Protein AF-A0A817RFY6-F1 (afdb_monomer_lite)

Sequence (147 aa):
MHTIFRVVEIKQTAKNSRLWDVQLTITGDNDPQLSALTNHIKEEVQGSTGWRRMGKLMLQVGHFDEAEELYNELLENASTDSDRAFIYYELGRVKWQQGQYEKEITFYEKSLKINEKILSTNDPILSAIYNNIALAYQNMGGYLKAL

pLDDT: mean 78.04, std 15.91, range [43.34, 97.62]

Secondary structure (DSSP, 8-state):
---EEEEEEEEESSTT-S-EEEEEEEE-TT-HHHHHHHHHHHHHT-SHHHHHHHHHHHHHHT-HHHHHHHHHHHHHT--SHHHHHHHHHHHHHHHHHTT-HHHHHHHHHHHHHHHHHHS-TT-HHHHHHHHHHHHHHHHHHHHHHH-

Organism: NCBI:txid392032

InterPro domains:
  IPR011990 Tetratricopeptide-like helical domain superfamily [G3DSA:1.25.40.10] (21-147)
  IPR011990 Tetratricopeptide-like helical domain superfamily [SSF48452] (49-147)
  IPR019734 Tetratricopeptide repeat [PS50005] (48-81)
  IPR019734 Tetratricopeptide repeat [PS50005] (85-118)
  IPR019734 Tetratricopeptide repeat [SM00028] (48-81)
  IPR019734 Tetratricopeptide repeat [SM00028] (85-118)

Radius of gyration: 21.5 Å; chains: 1; bounding box: 43×37×65 Å

Foldseek 3Di:
DDWDKDFDDWADPDDPDPDIDTDIDTDDPPDPVVVVVVVVLVVVLPDLNSLVVVLVVCVVVVVLVVSLVSLVVQCVVPPDLLSVLVSLQSNLVSCVSVVNLVSSLVSLVSSLVSCPVVDDPPDVVNVVSVVSNVVSVVSVVVVVVVD

Structure (mmCIF, N/CA/C/O backbone):
data_AF-A0A817RFY6-F1
#
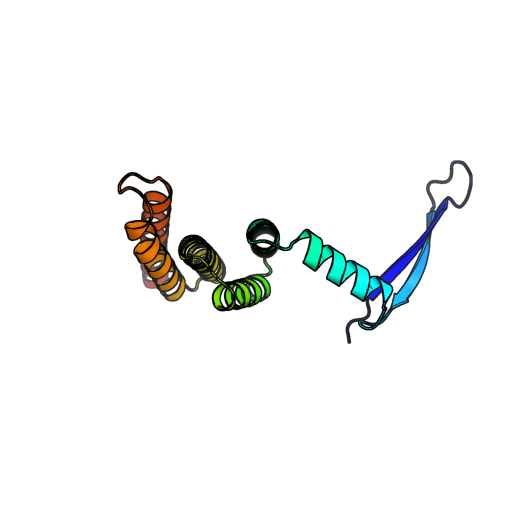_entry.id   AF-A0A817RFY6-F1
#
loop_
_atom_site.group_PDB
_atom_site.id
_atom_site.type_symbol
_atom_site.label_atom_id
_atom_site.label_alt_id
_atom_site.label_comp_id
_atom_site.label_asym_id
_atom_site.label_entity_id
_atom_site.label_seq_id
_atom_site.pdbx_PDB_ins_code
_atom_site.Cartn_x
_atom_site.Cartn_y
_atom_site.Cartn_z
_atom_site.occupancy
_atom_site.B_iso_or_equiv
_atom_site.auth_seq_id
_atom_site.auth_comp_id
_atom_site.auth_asym_id
_atom_site.auth_atom_id
_atom_site.pdbx_PDB_model_num
ATOM 1 N N . MET A 1 1 ? 3.637 -20.439 -19.796 1.00 45.38 1 MET A N 1
ATOM 2 C CA . MET A 1 1 ? 3.931 -20.242 -21.227 1.00 45.38 1 MET A CA 1
ATOM 3 C C . MET A 1 1 ? 2.752 -19.492 -21.804 1.00 45.38 1 MET A C 1
ATOM 5 O O . MET A 1 1 ? 1.728 -20.096 -22.112 1.00 45.38 1 MET A O 1
ATOM 9 N N . HIS A 1 2 ? 2.818 -18.168 -21.771 1.00 49.09 2 HIS A N 1
ATOM 10 C CA . HIS A 1 2 ? 1.763 -17.327 -22.324 1.00 49.09 2 HIS A CA 1
ATOM 11 C C . HIS A 1 2 ? 2.269 -16.801 -23.664 1.00 49.09 2 HIS A C 1
ATOM 13 O O . HIS A 1 2 ? 3.411 -16.375 -23.793 1.00 49.09 2 HIS A O 1
ATOM 19 N N . THR A 1 3 ? 1.470 -16.967 -24.714 1.00 43.34 3 THR A N 1
ATOM 20 C CA . THR A 1 3 ? 1.851 -16.533 -26.057 1.00 43.34 3 THR A CA 1
ATOM 21 C C . THR A 1 3 ? 1.672 -15.026 -26.135 1.00 43.34 3 THR A C 1
ATOM 23 O O . THR A 1 3 ? 0.547 -14.541 -26.024 1.00 43.34 3 THR A O 1
ATOM 26 N N . ILE A 1 4 ? 2.767 -14.290 -26.322 1.00 61.03 4 ILE A N 1
ATOM 27 C CA . ILE A 1 4 ? 2.736 -12.835 -26.469 1.00 61.03 4 ILE A CA 1
ATOM 28 C C . ILE A 1 4 ? 3.022 -12.501 -27.936 1.00 61.03 4 ILE A C 1
ATOM 30 O O . ILE A 1 4 ? 3.899 -13.082 -28.577 1.00 61.03 4 ILE A 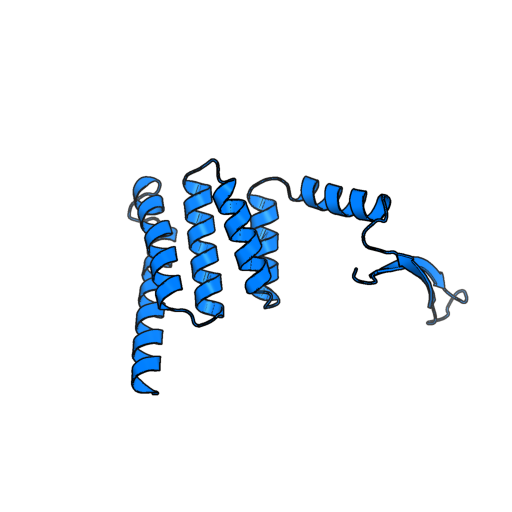O 1
ATOM 34 N N . PHE A 1 5 ? 2.243 -11.574 -28.490 1.00 57.44 5 PHE A N 1
ATOM 35 C CA . PHE A 1 5 ? 2.441 -11.074 -29.847 1.00 57.44 5 PHE A CA 1
ATOM 36 C C . PHE A 1 5 ? 3.262 -9.790 -29.796 1.00 57.44 5 PHE A C 1
ATOM 38 O O . PHE A 1 5 ? 2.873 -8.823 -29.142 1.00 57.44 5 PHE A O 1
ATOM 45 N N . ARG A 1 6 ? 4.382 -9.761 -30.520 1.00 66.75 6 ARG A N 1
ATOM 46 C CA . ARG A 1 6 ? 5.181 -8.548 -30.713 1.00 66.75 6 ARG A CA 1
ATOM 47 C C . ARG A 1 6 ? 4.887 -7.944 -32.080 1.00 66.75 6 ARG A C 1
ATOM 49 O O . ARG A 1 6 ? 4.959 -8.643 -33.088 1.00 66.75 6 ARG A O 1
ATOM 56 N N . VAL A 1 7 ? 4.640 -6.634 -32.118 1.00 68.88 7 VAL A N 1
ATOM 57 C CA . VAL A 1 7 ? 4.591 -5.862 -33.367 1.00 68.88 7 VAL A CA 1
ATOM 58 C C . VAL A 1 7 ? 6.017 -5.608 -33.852 1.00 68.88 7 VAL A C 1
ATOM 60 O O . VAL A 1 7 ? 6.813 -4.980 -33.157 1.00 68.88 7 VAL A O 1
ATOM 63 N N . VAL A 1 8 ? 6.347 -6.134 -35.028 1.00 72.56 8 VAL A N 1
ATOM 64 C CA . VAL A 1 8 ? 7.677 -6.038 -35.647 1.00 72.56 8 VAL A CA 1
ATOM 65 C C . VAL A 1 8 ? 7.759 -4.829 -36.561 1.00 72.56 8 VAL A C 1
ATOM 67 O O . VAL A 1 8 ? 8.735 -4.086 -36.535 1.00 72.56 8 VAL A O 1
ATOM 70 N N . GLU A 1 9 ? 6.726 -4.623 -37.370 1.00 68.00 9 GLU A N 1
ATOM 71 C CA . GLU A 1 9 ? 6.724 -3.581 -38.381 1.00 68.00 9 GLU A CA 1
ATOM 72 C C . GLU A 1 9 ? 5.300 -3.099 -38.635 1.00 68.00 9 GLU A C 1
ATOM 74 O O . GLU A 1 9 ? 4.364 -3.898 -38.686 1.00 68.00 9 GLU A O 1
ATOM 79 N N . ILE A 1 10 ? 5.152 -1.785 -38.796 1.00 78.50 10 ILE A N 1
ATOM 80 C CA . ILE A 1 10 ? 3.899 -1.146 -39.184 1.00 78.50 10 ILE A CA 1
ATOM 81 C C . ILE A 1 10 ? 4.168 -0.353 -40.458 1.00 78.50 10 ILE A C 1
ATOM 83 O O . ILE A 1 10 ? 4.955 0.595 -40.454 1.00 78.50 10 ILE A O 1
ATOM 87 N N . LYS A 1 11 ? 3.514 -0.732 -41.554 1.00 84.00 11 LYS A N 1
ATOM 88 C CA . LYS A 1 11 ? 3.634 -0.067 -42.855 1.00 84.00 11 LYS A CA 1
ATOM 89 C C . LYS A 1 11 ? 2.270 0.377 -43.346 1.00 84.00 11 LYS A C 1
ATOM 91 O O . LYS A 1 11 ? 1.295 -0.359 -43.280 1.00 84.00 11 LYS A O 1
ATOM 96 N N . GLN A 1 12 ? 2.194 1.592 -43.873 1.00 76.44 12 GLN A N 1
ATOM 97 C CA . GLN A 1 12 ? 0.988 2.049 -44.550 1.00 76.44 12 GLN A CA 1
ATOM 98 C C . GLN A 1 12 ? 0.942 1.408 -45.943 1.00 76.44 12 GLN A C 1
ATOM 100 O O . GLN A 1 12 ? 1.883 1.558 -46.721 1.00 76.44 12 GLN A O 1
ATOM 105 N N . THR A 1 13 ? -0.150 0.710 -46.258 1.00 72.25 13 THR A N 1
ATOM 106 C CA . THR A 1 13 ? -0.313 -0.064 -47.512 1.00 72.25 13 THR A CA 1
ATOM 107 C C . THR A 1 13 ? -0.134 0.775 -48.784 1.00 72.25 13 THR A C 1
ATOM 109 O O . THR A 1 13 ? 0.333 0.276 -49.804 1.00 72.25 13 THR A O 1
ATOM 112 N N . ALA A 1 14 ? -0.476 2.065 -48.732 1.00 74.69 14 ALA A N 1
ATOM 113 C CA . ALA A 1 14 ? -0.197 3.042 -49.780 1.00 74.69 14 ALA A CA 1
ATOM 114 C C . ALA A 1 14 ? -0.154 4.460 -49.194 1.00 74.69 14 ALA A C 1
ATOM 116 O O . ALA A 1 14 ? -0.806 4.743 -48.184 1.00 74.69 14 ALA A O 1
ATOM 117 N N . LYS A 1 15 ? 0.562 5.376 -49.859 1.00 58.62 15 LYS A N 1
ATOM 118 C CA . LYS A 1 15 ? 0.584 6.807 -49.513 1.00 58.62 15 LYS A CA 1
ATOM 119 C C . LYS A 1 15 ? -0.856 7.345 -49.624 1.00 58.62 15 LYS A C 1
ATOM 121 O O . LYS A 1 15 ? -1.358 7.477 -50.735 1.00 58.62 15 LYS A O 1
ATOM 126 N N . ASN A 1 16 ? -1.505 7.605 -48.481 1.00 61.91 16 ASN A N 1
ATOM 127 C CA . ASN A 1 16 ? -2.911 8.037 -48.284 1.00 61.91 16 ASN A CA 1
ATOM 128 C C . ASN A 1 16 ? -3.962 6.940 -48.004 1.00 61.91 16 ASN A C 1
ATOM 130 O O . ASN A 1 16 ? -5.155 7.239 -47.953 1.00 61.91 16 ASN A O 1
ATOM 134 N N . SER A 1 17 ? -3.561 5.691 -47.763 1.00 66.94 17 SER A N 1
ATOM 135 C CA . SER A 1 17 ? -4.486 4.633 -47.326 1.00 66.94 17 SER A CA 1
ATOM 136 C C . SER A 1 17 ? -4.777 4.717 -45.822 1.00 66.94 17 SER A C 1
ATOM 138 O O . SER A 1 17 ? -3.880 4.985 -45.027 1.00 66.94 17 SER A O 1
ATOM 140 N N . ARG A 1 18 ? -6.015 4.439 -45.392 1.00 73.56 18 ARG A N 1
ATOM 141 C CA . ARG A 1 18 ? -6.330 4.234 -43.959 1.00 73.56 18 ARG A CA 1
ATOM 142 C C . ARG A 1 18 ? -5.939 2.837 -43.459 1.00 73.56 18 ARG A C 1
ATOM 144 O O . ARG A 1 18 ? -6.093 2.561 -42.274 1.00 73.56 18 ARG A O 1
ATOM 151 N N . LEU A 1 19 ? -5.473 1.965 -44.352 1.00 56.72 19 LEU A N 1
ATOM 152 C CA . LEU A 1 19 ? -5.112 0.585 -44.046 1.00 56.72 19 LEU A CA 1
ATOM 153 C C . LEU A 1 19 ? -3.613 0.468 -43.761 1.00 56.72 19 LEU A C 1
ATOM 155 O O . LEU A 1 19 ? -2.773 0.959 -44.524 1.00 56.72 19 LEU A O 1
ATOM 159 N N . TRP A 1 20 ? -3.303 -0.219 -42.669 1.00 77.75 20 TRP A N 1
ATOM 160 C CA . TRP A 1 20 ? -1.953 -0.438 -42.173 1.00 77.75 20 TRP A CA 1
ATOM 161 C C . TRP A 1 20 ? -1.673 -1.934 -42.114 1.00 77.75 20 TRP A C 1
ATOM 163 O O . TRP A 1 20 ? -2.460 -2.686 -41.543 1.00 77.75 20 TRP A O 1
ATOM 173 N N . ASP A 1 21 ? -0.543 -2.339 -42.681 1.00 77.50 21 ASP A N 1
ATOM 174 C CA . ASP A 1 21 ? 0.004 -3.677 -42.530 1.00 77.50 21 ASP A CA 1
ATOM 175 C C . ASP A 1 21 ? 0.812 -3.723 -41.236 1.00 77.50 21 ASP A C 1
ATOM 177 O O . ASP A 1 21 ? 1.773 -2.969 -41.062 1.00 77.50 21 ASP A O 1
ATOM 181 N N . VAL A 1 22 ? 0.405 -4.605 -40.324 1.00 71.94 22 VAL A N 1
ATOM 182 C CA . VAL A 1 22 ? 1.062 -4.821 -39.033 1.00 71.94 22 VAL A CA 1
ATOM 183 C C . VAL A 1 22 ? 1.624 -6.235 -39.020 1.00 71.94 22 VAL A C 1
ATOM 185 O O . VAL A 1 22 ? 0.874 -7.209 -38.971 1.00 71.94 22 VAL A O 1
ATOM 188 N N . GLN A 1 23 ? 2.948 -6.359 -39.073 1.00 67.94 23 GLN A N 1
ATOM 189 C CA . GLN A 1 23 ? 3.615 -7.651 -38.948 1.00 67.94 23 GLN A CA 1
ATOM 190 C C . GLN A 1 23 ? 3.759 -8.017 -37.474 1.00 67.94 23 GLN A C 1
ATOM 192 O O . GLN A 1 23 ? 4.392 -7.293 -36.702 1.00 67.94 23 GLN A O 1
ATOM 197 N N . LEU A 1 24 ? 3.180 -9.156 -37.097 1.00 58.59 24 LEU A N 1
ATOM 198 C CA . LEU A 1 24 ? 3.292 -9.728 -35.761 1.00 58.59 24 LEU A CA 1
ATOM 199 C C . LEU A 1 24 ? 4.230 -10.931 -35.791 1.00 58.59 24 LEU A C 1
ATOM 201 O O . LEU A 1 24 ? 4.165 -11.745 -36.711 1.00 58.59 24 LEU A O 1
ATOM 205 N N . THR A 1 25 ? 5.058 -11.070 -34.761 1.00 65.00 25 THR A N 1
ATOM 206 C CA . THR A 1 25 ? 5.795 -12.309 -34.505 1.00 65.00 25 THR A CA 1
ATOM 207 C C . THR A 1 25 ? 5.353 -12.914 -33.179 1.00 65.00 25 THR A C 1
ATOM 209 O O . THR A 1 25 ? 5.062 -12.195 -32.217 1.00 65.00 25 THR A O 1
ATOM 212 N N . ILE A 1 26 ? 5.259 -14.243 -33.157 1.00 53.53 26 ILE A N 1
ATOM 213 C CA . ILE A 1 26 ? 4.920 -15.012 -31.963 1.00 53.53 26 ILE A CA 1
ATOM 214 C C . ILE A 1 26 ? 6.202 -15.157 -31.155 1.00 53.53 26 ILE A C 1
ATOM 216 O O . ILE A 1 26 ? 7.137 -15.823 -31.602 1.00 53.53 26 ILE A O 1
ATOM 220 N N . THR A 1 27 ? 6.248 -14.555 -29.971 1.00 57.16 27 THR A N 1
ATOM 221 C CA . THR A 1 27 ? 7.348 -14.774 -29.034 1.00 57.16 27 THR A CA 1
ATOM 222 C C . THR A 1 27 ? 6.839 -15.515 -27.807 1.00 57.16 27 THR A C 1
ATOM 224 O O . THR A 1 27 ? 5.708 -15.340 -27.350 1.00 57.16 27 THR A O 1
ATOM 227 N N . GLY A 1 28 ? 7.671 -16.425 -27.306 1.00 58.56 28 GLY A N 1
ATOM 228 C CA . GLY A 1 28 ? 7.497 -16.975 -25.969 1.00 58.56 28 GLY A CA 1
ATOM 229 C C . GLY A 1 28 ? 8.175 -16.077 -24.937 1.00 58.56 28 GLY A C 1
ATOM 230 O O . GLY A 1 28 ? 9.018 -15.251 -25.288 1.00 58.56 28 GLY A O 1
ATOM 231 N N . ASP A 1 29 ? 7.875 -16.324 -23.664 1.00 52.81 29 ASP A N 1
ATOM 232 C CA . ASP A 1 29 ? 8.428 -15.634 -22.485 1.00 52.81 29 ASP A CA 1
ATOM 233 C C . ASP A 1 29 ? 9.985 -15.610 -22.408 1.00 52.81 29 ASP A C 1
ATOM 235 O O . ASP A 1 29 ? 10.551 -14.915 -21.570 1.00 52.81 29 ASP A O 1
ATOM 239 N N . ASN A 1 30 ? 10.695 -16.326 -23.297 1.00 54.06 30 ASN A N 1
ATOM 240 C CA . ASN A 1 30 ? 12.161 -16.447 -23.358 1.00 54.06 30 ASN A CA 1
ATOM 241 C C . ASN A 1 30 ? 12.849 -15.540 -24.410 1.00 54.06 30 ASN A C 1
ATOM 243 O O . ASN A 1 30 ? 14.013 -15.773 -24.739 1.00 54.06 30 ASN A O 1
ATOM 247 N N . ASP A 1 31 ? 12.166 -14.545 -24.987 1.00 63.34 31 ASP A N 1
ATOM 248 C CA . ASP A 1 31 ? 12.799 -13.597 -25.924 1.00 63.34 31 ASP A CA 1
ATOM 249 C C . ASP A 1 31 ? 13.844 -12.720 -25.187 1.00 63.34 31 ASP A C 1
ATOM 251 O O . ASP A 1 31 ? 13.473 -11.992 -24.263 1.00 63.34 31 ASP A O 1
ATOM 255 N N . PRO A 1 32 ? 15.137 -12.728 -25.581 1.00 62.97 32 PRO A N 1
ATOM 256 C CA . PRO A 1 32 ? 16.181 -11.930 -24.934 1.00 62.97 32 PRO A CA 1
ATOM 257 C C . PRO A 1 32 ? 15.948 -10.417 -25.000 1.00 62.97 32 PRO A C 1
ATOM 259 O O . PRO A 1 32 ? 16.360 -9.707 -24.090 1.00 62.97 32 PRO A O 1
ATOM 262 N N . GLN A 1 33 ? 15.295 -9.906 -26.049 1.00 53.00 33 GLN A N 1
ATOM 263 C CA . GLN A 1 33 ? 14.958 -8.485 -26.180 1.00 53.00 33 GLN A CA 1
ATOM 264 C C . GLN A 1 33 ? 13.748 -8.116 -25.330 1.00 53.00 33 GLN A C 1
ATOM 266 O O . GLN A 1 33 ? 13.729 -7.031 -24.759 1.00 53.00 33 GLN A O 1
ATOM 271 N N . LEU A 1 34 ? 12.757 -9.008 -25.221 1.00 56.66 34 LEU A N 1
ATOM 272 C CA . LEU A 1 34 ? 11.639 -8.812 -24.299 1.00 56.66 34 LEU A CA 1
ATOM 273 C C . LEU A 1 34 ? 12.123 -8.906 -22.855 1.00 56.66 34 LEU A C 1
ATOM 275 O O . LEU A 1 34 ? 11.786 -8.047 -22.062 1.00 56.66 34 LEU A O 1
ATOM 279 N N . SER A 1 35 ? 12.980 -9.875 -22.532 1.00 55.62 35 SER A N 1
ATOM 280 C CA . SER A 1 35 ? 13.635 -9.985 -21.229 1.00 55.62 35 SER A CA 1
ATOM 281 C C . SER A 1 35 ? 14.491 -8.755 -20.934 1.00 55.62 35 SER A C 1
ATOM 283 O O . SER A 1 35 ? 14.387 -8.202 -19.847 1.00 55.62 35 SER A O 1
ATOM 285 N N . ALA A 1 36 ? 15.262 -8.255 -21.905 1.00 53.72 36 ALA A N 1
ATOM 286 C CA . ALA A 1 36 ? 16.019 -7.016 -21.761 1.00 53.72 36 ALA A CA 1
ATOM 287 C C . ALA A 1 36 ? 15.108 -5.797 -21.578 1.00 53.72 36 ALA A C 1
ATOM 289 O O . ALA A 1 36 ? 15.405 -4.972 -20.731 1.00 53.72 36 ALA A O 1
ATOM 290 N N . LEU A 1 37 ? 13.989 -5.692 -22.301 1.00 50.38 37 LEU A N 1
ATOM 291 C CA . LEU A 1 37 ? 13.007 -4.619 -22.127 1.00 50.38 37 LEU A CA 1
ATOM 292 C C . LEU A 1 37 ? 12.285 -4.727 -20.781 1.00 50.38 37 LEU A C 1
ATOM 294 O O . LEU A 1 37 ? 12.105 -3.726 -20.109 1.00 50.38 37 LEU A O 1
ATOM 298 N N . THR A 1 38 ? 11.896 -5.927 -20.358 1.00 52.06 38 THR A N 1
ATOM 299 C CA . THR A 1 38 ? 11.301 -6.190 -19.046 1.00 52.06 38 THR A CA 1
ATOM 300 C C . THR A 1 38 ? 12.293 -5.870 -17.938 1.00 52.06 38 THR A C 1
ATOM 302 O O . THR A 1 38 ? 11.907 -5.252 -16.955 1.00 52.06 38 THR A O 1
ATOM 305 N N . ASN A 1 39 ? 13.566 -6.234 -18.091 1.00 52.72 39 ASN A N 1
ATOM 306 C CA . ASN A 1 39 ? 14.626 -5.877 -17.154 1.00 52.72 39 ASN A CA 1
ATOM 307 C C . ASN A 1 39 ? 14.897 -4.373 -17.178 1.00 52.72 39 ASN A C 1
ATOM 309 O O . ASN A 1 39 ? 15.039 -3.786 -16.120 1.00 52.72 39 ASN A O 1
ATOM 313 N N . HIS A 1 40 ? 14.860 -3.733 -18.345 1.00 49.84 40 HIS A N 1
ATOM 314 C CA . HIS A 1 40 ? 15.025 -2.291 -18.483 1.00 49.84 40 HIS A CA 1
ATOM 315 C C . HIS A 1 40 ? 13.855 -1.525 -17.866 1.00 49.84 40 HIS A C 1
ATOM 317 O O . HIS A 1 40 ? 14.079 -0.568 -17.147 1.00 49.84 40 HIS A O 1
ATOM 323 N N . ILE A 1 41 ? 12.613 -1.981 -18.047 1.00 54.00 41 ILE A N 1
ATOM 324 C CA . ILE A 1 41 ? 11.444 -1.444 -17.344 1.00 54.00 41 ILE A CA 1
ATOM 325 C C . ILE A 1 41 ? 11.606 -1.692 -15.843 1.00 54.00 41 ILE A C 1
ATOM 327 O O . ILE A 1 41 ? 11.407 -0.773 -15.067 1.00 54.00 41 ILE A O 1
ATOM 331 N N . LYS A 1 42 ? 12.025 -2.887 -15.406 1.00 54.16 42 LYS A N 1
ATOM 332 C CA . LYS A 1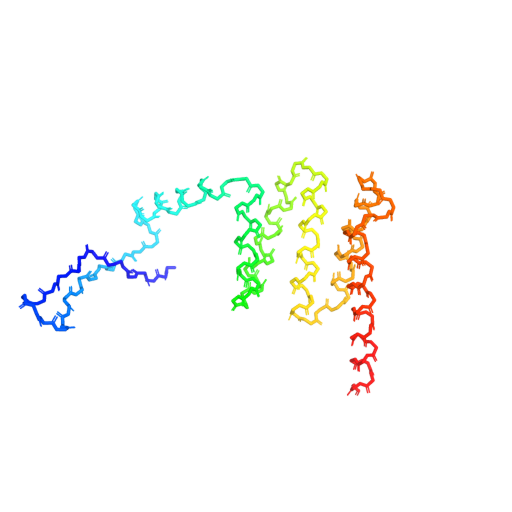 42 ? 12.312 -3.161 -13.986 1.00 54.16 42 LYS A CA 1
ATOM 333 C C . LYS A 1 42 ? 13.406 -2.243 -13.422 1.00 54.16 42 LYS A C 1
ATOM 335 O O . LYS A 1 42 ? 13.296 -1.841 -12.270 1.00 54.16 42 LYS A O 1
ATOM 340 N N . GLU A 1 43 ? 14.423 -1.904 -14.212 1.00 53.12 43 GLU A N 1
ATOM 341 C CA . GLU A 1 43 ? 15.524 -0.989 -13.882 1.00 53.12 43 GLU A CA 1
ATOM 342 C C . GLU A 1 43 ? 15.095 0.485 -13.895 1.00 53.12 43 GLU A C 1
ATOM 344 O O . GLU A 1 43 ? 15.414 1.213 -12.965 1.00 53.12 43 GLU A O 1
ATOM 349 N N . GLU A 1 44 ? 14.314 0.937 -14.876 1.00 50.62 44 GLU A N 1
ATOM 350 C CA . GLU A 1 44 ? 13.732 2.288 -14.906 1.00 50.62 44 GLU A CA 1
ATOM 351 C C . GLU A 1 44 ? 12.708 2.495 -13.782 1.00 50.62 44 GLU A C 1
ATOM 353 O O . GLU A 1 44 ? 12.521 3.601 -13.275 1.00 50.62 44 GLU A O 1
ATOM 358 N N . VAL A 1 45 ? 12.049 1.412 -13.373 1.00 53.94 45 VAL A N 1
ATOM 359 C CA . VAL A 1 45 ? 11.112 1.357 -12.250 1.00 53.94 45 VAL A CA 1
ATOM 360 C C . VAL A 1 45 ? 11.857 1.096 -10.924 1.00 53.94 45 VAL A C 1
ATOM 362 O O . VAL A 1 45 ? 11.219 1.120 -9.867 1.00 53.94 45 VAL A O 1
ATOM 365 N N . GLN A 1 46 ? 13.193 0.917 -10.922 1.00 48.88 46 GLN A N 1
ATOM 366 C CA . GLN A 1 46 ? 13.957 0.769 -9.678 1.00 48.88 46 GLN A CA 1
ATOM 367 C C . GLN A 1 46 ? 13.809 1.997 -8.779 1.00 48.88 46 GLN A C 1
ATOM 369 O O . GLN A 1 46 ? 13.802 3.153 -9.202 1.00 48.88 46 GLN A O 1
ATOM 374 N N . GLY A 1 47 ? 13.721 1.711 -7.483 1.00 57.09 47 GLY A N 1
ATOM 375 C CA . GLY A 1 47 ? 13.416 2.683 -6.447 1.00 57.09 47 GLY A CA 1
ATOM 376 C C . GLY A 1 47 ? 11.970 2.567 -5.984 1.00 57.09 47 GLY A C 1
ATOM 377 O O . GLY A 1 47 ? 11.085 2.092 -6.697 1.00 57.09 47 GLY A O 1
ATOM 378 N N . SER A 1 48 ? 11.718 3.011 -4.753 1.00 59.41 48 SER A N 1
ATOM 379 C CA . SER A 1 48 ? 10.382 2.940 -4.163 1.00 59.41 48 SER A CA 1
ATOM 380 C C . SER A 1 48 ? 9.348 3.627 -5.064 1.00 59.41 48 SER A C 1
ATOM 382 O O . SER A 1 48 ? 8.245 3.131 -5.236 1.00 59.41 48 SER A O 1
ATOM 384 N N . THR A 1 49 ? 9.705 4.705 -5.757 1.00 67.38 49 THR A N 1
ATOM 385 C CA . THR A 1 49 ? 8.788 5.481 -6.602 1.00 67.38 49 THR A CA 1
ATOM 386 C C . THR A 1 49 ? 8.204 4.723 -7.798 1.00 67.38 49 THR A C 1
ATOM 388 O O . THR A 1 49 ? 7.030 4.932 -8.111 1.00 67.38 49 THR A O 1
ATOM 391 N N . GLY A 1 50 ? 8.983 3.873 -8.475 1.00 72.12 50 GLY A N 1
ATOM 392 C CA . GLY A 1 50 ? 8.518 3.147 -9.658 1.00 72.12 50 GLY A CA 1
ATOM 393 C C . GLY A 1 50 ? 7.541 2.039 -9.279 1.00 72.12 50 GLY A C 1
ATOM 394 O O . GLY A 1 50 ? 6.398 2.017 -9.742 1.00 72.12 50 GLY A O 1
ATOM 395 N N . TRP A 1 51 ? 7.946 1.177 -8.353 1.00 70.44 51 TRP A N 1
ATOM 396 C CA . TRP A 1 51 ? 7.106 0.086 -7.865 1.00 70.44 51 TRP A CA 1
ATOM 397 C C . TRP A 1 51 ? 5.816 0.568 -7.192 1.00 70.44 51 TRP A C 1
ATOM 399 O O . TRP A 1 51 ? 4.747 -0.013 -7.388 1.00 70.44 51 TRP A O 1
ATOM 409 N N . ARG A 1 52 ? 5.870 1.709 -6.491 1.00 73.44 52 ARG A N 1
ATOM 410 C CA . ARG A 1 52 ? 4.677 2.377 -5.947 1.00 73.44 52 ARG A CA 1
ATOM 411 C C . ARG A 1 52 ? 3.676 2.780 -7.032 1.00 73.44 52 ARG A C 1
ATOM 413 O O . ARG A 1 52 ? 2.472 2.710 -6.794 1.00 73.44 52 ARG A O 1
ATOM 420 N N . ARG A 1 53 ? 4.148 3.224 -8.203 1.00 73.38 53 ARG A N 1
ATOM 421 C CA . ARG A 1 53 ? 3.278 3.564 -9.342 1.00 73.38 53 ARG A CA 1
ATOM 422 C C . ARG A 1 53 ? 2.676 2.313 -9.968 1.00 73.38 53 ARG A C 1
ATOM 424 O O . ARG A 1 53 ? 1.485 2.328 -10.259 1.00 73.38 53 ARG A O 1
ATOM 431 N N . MET A 1 54 ? 3.461 1.245 -10.107 1.00 74.00 54 MET A N 1
ATOM 432 C CA . MET A 1 54 ? 2.983 -0.029 -10.647 1.00 74.00 54 MET A CA 1
ATOM 433 C C . MET A 1 54 ? 1.861 -0.624 -9.791 1.00 74.00 54 MET A C 1
ATOM 435 O O . MET A 1 54 ? 0.776 -0.876 -10.306 1.00 74.00 54 MET A O 1
ATOM 439 N N . GLY A 1 55 ? 2.061 -0.741 -8.474 1.00 76.12 55 GLY A N 1
ATOM 440 C CA . GLY A 1 55 ? 1.019 -1.257 -7.578 1.00 76.12 55 GLY A CA 1
ATOM 441 C C . GLY A 1 55 ? -0.254 -0.399 -7.586 1.00 76.12 55 GLY A C 1
ATOM 442 O O . GLY A 1 55 ? -1.366 -0.924 -7.612 1.00 76.12 55 GLY A O 1
ATOM 443 N N . LYS A 1 56 ? -0.121 0.933 -7.682 1.00 72.88 56 LYS A N 1
ATOM 444 C CA . LYS A 1 56 ? -1.280 1.831 -7.831 1.00 72.88 56 LYS A CA 1
ATOM 445 C C . LYS A 1 56 ? -2.021 1.637 -9.153 1.00 72.88 56 LYS A C 1
ATOM 447 O O . LYS A 1 56 ? -3.247 1.708 -9.153 1.00 72.88 56 LYS A O 1
ATOM 452 N N . LEU A 1 57 ? -1.307 1.410 -10.255 1.00 71.06 57 LEU A N 1
ATOM 453 C CA . LEU A 1 57 ? -1.916 1.106 -11.551 1.00 71.06 57 LEU A CA 1
ATOM 454 C C . LEU A 1 57 ? -2.661 -0.230 -11.501 1.00 71.06 57 LEU A C 1
ATOM 456 O O . LEU A 1 57 ? -3.817 -0.283 -11.905 1.00 71.06 57 LEU A O 1
ATOM 460 N N . MET A 1 58 ? -2.053 -1.272 -10.930 1.00 74.19 58 MET A N 1
ATOM 461 C CA . MET A 1 58 ? -2.701 -2.577 -10.747 1.00 74.19 58 MET A CA 1
ATOM 462 C C . MET A 1 58 ? -4.002 -2.452 -9.940 1.00 74.19 58 MET A C 1
ATOM 464 O O . MET A 1 58 ? -5.039 -2.963 -10.360 1.00 74.19 58 MET A O 1
ATOM 468 N N . LEU A 1 59 ? -3.987 -1.668 -8.854 1.00 71.50 59 LEU A N 1
ATOM 469 C CA . LEU A 1 59 ? -5.189 -1.334 -8.083 1.00 71.50 59 LEU A CA 1
ATOM 470 C C . LEU A 1 59 ? -6.268 -0.623 -8.917 1.00 71.50 59 LEU A C 1
ATOM 472 O O . LEU A 1 59 ? -7.451 -0.887 -8.729 1.00 71.50 59 LEU A O 1
ATOM 476 N N . GLN A 1 60 ? -5.889 0.290 -9.816 1.00 72.38 60 GLN A N 1
ATOM 477 C CA . GLN A 1 60 ? -6.841 1.025 -10.661 1.00 72.38 60 GLN A CA 1
ATOM 478 C C . GLN A 1 60 ? -7.456 0.163 -11.766 1.00 72.38 60 GLN A C 1
ATOM 480 O O . GLN A 1 60 ? -8.610 0.378 -12.127 1.00 72.38 60 GLN A O 1
ATOM 485 N N . VAL A 1 61 ? -6.695 -0.791 -12.303 1.00 75.44 61 VAL A N 1
ATOM 486 C CA . VAL A 1 61 ? -7.160 -1.707 -13.357 1.00 75.44 61 VAL A CA 1
ATOM 487 C C . VAL A 1 61 ? -7.925 -2.903 -12.763 1.00 75.44 61 VAL A C 1
ATOM 489 O O . VAL A 1 61 ? -8.601 -3.621 -13.490 1.00 75.44 61 VAL A O 1
ATOM 492 N N . GLY A 1 62 ? -7.891 -3.088 -11.437 1.00 75.94 62 GLY A N 1
ATOM 493 C CA . GLY A 1 62 ? -8.624 -4.145 -10.729 1.00 75.94 62 GLY A CA 1
ATOM 494 C C . GLY A 1 62 ? -7.837 -5.446 -10.539 1.00 75.94 62 GLY A C 1
ATOM 495 O O . GLY A 1 62 ? -8.405 -6.455 -10.130 1.00 75.94 62 GLY A O 1
ATOM 496 N N . HIS A 1 63 ? -6.530 -5.431 -10.803 1.00 78.75 63 HIS A N 1
ATOM 497 C CA . HIS A 1 63 ? -5.628 -6.566 -10.601 1.00 78.75 63 HIS A 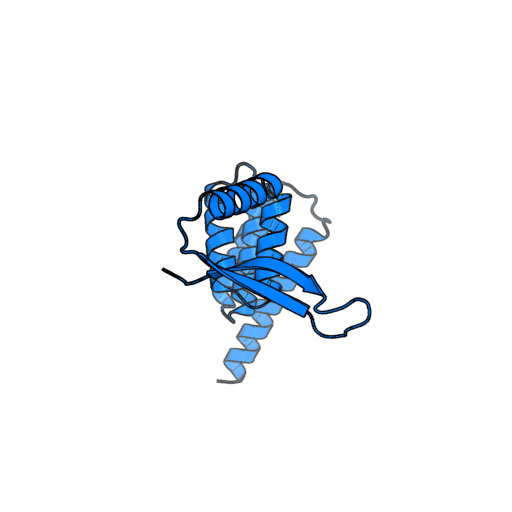CA 1
ATOM 498 C C . HIS A 1 63 ? -5.167 -6.613 -9.136 1.00 78.75 63 HIS A C 1
ATOM 500 O O . HIS A 1 63 ? -4.025 -6.291 -8.811 1.00 78.75 63 HIS A O 1
ATOM 506 N N . PHE A 1 64 ? -6.086 -6.941 -8.226 1.00 83.69 64 PHE A N 1
ATOM 507 C CA . PHE A 1 64 ? -5.838 -6.862 -6.781 1.00 83.69 64 PHE A CA 1
ATOM 508 C C . PHE A 1 64 ? -4.852 -7.917 -6.273 1.00 83.69 64 PHE A C 1
ATOM 510 O O . PHE A 1 64 ? -4.023 -7.601 -5.424 1.00 83.69 64 PHE A O 1
ATOM 517 N N . ASP A 1 65 ? -4.909 -9.133 -6.813 1.00 82.81 65 ASP A N 1
ATOM 518 C CA . ASP A 1 65 ? -4.039 -10.234 -6.384 1.00 82.81 65 ASP A CA 1
ATOM 519 C C . ASP A 1 65 ? -2.581 -9.977 -6.804 1.00 82.81 65 ASP A C 1
ATOM 521 O O . ASP A 1 65 ? -1.673 -10.061 -5.982 1.00 82.81 65 ASP A O 1
ATOM 525 N N . GLU A 1 66 ? -2.363 -9.524 -8.043 1.00 80.56 66 GLU A N 1
ATOM 526 C CA . GLU A 1 66 ? -1.036 -9.117 -8.532 1.00 80.56 66 GLU A CA 1
ATOM 527 C C . GLU A 1 66 ? -0.483 -7.909 -7.756 1.00 80.56 66 GLU A C 1
ATOM 529 O O . GLU A 1 66 ? 0.709 -7.852 -7.447 1.00 80.56 66 GLU A O 1
ATOM 534 N N . ALA A 1 67 ? -1.343 -6.946 -7.396 1.00 82.81 67 ALA A N 1
ATOM 535 C CA . ALA A 1 67 ? -0.942 -5.816 -6.560 1.00 82.81 67 ALA A CA 1
ATOM 536 C C . ALA A 1 67 ? -0.495 -6.275 -5.163 1.00 82.81 67 ALA A C 1
ATOM 538 O O . ALA A 1 67 ? 0.479 -5.751 -4.624 1.00 82.81 67 ALA A O 1
ATOM 539 N N . GLU A 1 68 ? -1.193 -7.245 -4.569 1.00 89.25 68 GLU A N 1
ATOM 540 C CA . GLU A 1 68 ? -0.833 -7.814 -3.272 1.00 89.25 68 GLU A CA 1
ATOM 541 C C . GLU A 1 68 ? 0.509 -8.546 -3.313 1.00 89.25 68 GLU A C 1
ATOM 543 O O . GLU A 1 68 ? 1.351 -8.306 -2.445 1.00 89.25 68 GLU A O 1
ATOM 548 N N . GLU A 1 69 ? 0.726 -9.408 -4.308 1.00 88.00 69 GLU A N 1
ATOM 549 C CA . GLU A 1 69 ? 2.001 -10.108 -4.502 1.00 88.00 69 GLU A CA 1
ATOM 550 C C . GLU A 1 69 ? 3.156 -9.112 -4.615 1.00 88.00 69 GLU A C 1
ATOM 552 O O . GLU A 1 69 ? 4.142 -9.214 -3.879 1.00 88.00 69 GLU A O 1
ATOM 557 N N . LEU A 1 70 ? 2.979 -8.079 -5.444 1.00 84.62 70 LEU A N 1
ATOM 558 C CA . LEU A 1 70 ? 3.965 -7.022 -5.607 1.00 84.62 70 LEU A CA 1
ATOM 559 C C . LEU A 1 70 ? 4.259 -6.300 -4.284 1.00 84.62 70 LEU A C 1
ATOM 561 O O . LEU A 1 70 ? 5.418 -6.100 -3.921 1.00 84.62 70 LEU A O 1
ATOM 565 N N . TYR A 1 71 ? 3.231 -5.882 -3.543 1.00 89.25 71 TYR A N 1
ATOM 566 C CA . TYR A 1 71 ? 3.446 -5.174 -2.282 1.00 89.25 71 TYR A CA 1
ATOM 567 C C . TYR A 1 71 ? 4.093 -6.059 -1.210 1.00 89.25 71 TYR A C 1
ATOM 569 O O . TYR A 1 71 ? 4.884 -5.546 -0.419 1.00 89.25 71 TYR A O 1
ATOM 577 N N . ASN A 1 72 ? 3.824 -7.366 -1.192 1.00 90.06 72 ASN A N 1
ATOM 578 C CA . ASN A 1 72 ? 4.509 -8.293 -0.290 1.00 90.06 72 ASN A CA 1
ATOM 579 C C . ASN A 1 72 ? 5.997 -8.443 -0.647 1.00 90.06 72 ASN A C 1
ATOM 581 O O . ASN A 1 72 ? 6.837 -8.345 0.246 1.00 90.06 72 ASN A O 1
ATOM 585 N N . GLU A 1 73 ? 6.344 -8.563 -1.932 1.00 87.25 73 GLU A N 1
ATOM 586 C CA . GLU A 1 73 ? 7.747 -8.586 -2.381 1.00 87.25 73 GLU A CA 1
ATOM 587 C C . GLU A 1 73 ? 8.486 -7.290 -1.997 1.00 87.25 73 GLU A C 1
ATOM 589 O O . GLU A 1 73 ? 9.622 -7.310 -1.509 1.00 87.25 73 GLU A O 1
ATOM 594 N N . LEU A 1 74 ? 7.830 -6.136 -2.155 1.00 86.19 74 LEU A N 1
ATOM 595 C CA . LEU A 1 74 ? 8.394 -4.852 -1.732 1.00 86.19 74 LEU A CA 1
ATOM 596 C C . LEU A 1 74 ? 8.570 -4.768 -0.217 1.00 86.19 74 LEU A C 1
ATOM 598 O O . LEU A 1 74 ? 9.507 -4.119 0.249 1.00 86.19 74 LEU A O 1
ATOM 602 N N . LEU A 1 75 ? 7.673 -5.387 0.555 1.00 89.25 75 LEU A N 1
ATOM 603 C CA . LEU A 1 75 ? 7.736 -5.382 2.013 1.00 89.25 75 LEU A CA 1
ATOM 604 C C . LEU A 1 75 ? 8.951 -6.162 2.523 1.00 89.25 75 LEU A C 1
ATOM 606 O O . LEU A 1 75 ? 9.616 -5.698 3.452 1.00 89.25 75 LEU A O 1
ATOM 610 N N . GLU A 1 76 ? 9.258 -7.304 1.906 1.00 87.19 76 GLU A N 1
ATOM 611 C CA . GLU A 1 76 ? 10.440 -8.117 2.223 1.00 87.19 76 GLU A CA 1
ATOM 612 C C . GLU A 1 76 ? 11.745 -7.362 1.940 1.00 87.19 76 GLU A C 1
ATOM 614 O O . GLU A 1 76 ? 12.691 -7.430 2.725 1.00 87.19 76 GLU A O 1
ATOM 619 N N . ASN A 1 77 ? 11.765 -6.570 0.866 1.00 83.12 77 ASN A N 1
ATOM 620 C CA . ASN A 1 77 ? 12.919 -5.768 0.454 1.00 83.12 77 ASN A CA 1
ATOM 621 C C . ASN A 1 77 ? 12.945 -4.348 1.058 1.00 83.12 77 ASN A C 1
ATOM 623 O O . ASN A 1 77 ? 13.826 -3.539 0.742 1.00 83.12 77 ASN A O 1
ATOM 627 N N . ALA A 1 78 ? 11.988 -4.005 1.926 1.00 84.38 78 ALA A N 1
ATOM 628 C CA . ALA A 1 78 ? 11.865 -2.657 2.463 1.00 84.38 78 ALA A CA 1
ATOM 629 C C . ALA A 1 78 ? 13.040 -2.316 3.395 1.00 84.38 78 ALA A C 1
ATOM 631 O O . ALA A 1 78 ? 13.203 -2.883 4.480 1.00 84.38 78 ALA A O 1
ATOM 632 N N . SER A 1 79 ? 13.840 -1.328 2.997 1.00 83.50 79 SER A N 1
ATOM 633 C CA . SER A 1 79 ? 15.010 -0.888 3.767 1.00 83.50 79 SER A CA 1
ATOM 634 C C . SER A 1 79 ? 14.674 0.177 4.813 1.00 83.50 79 SER A C 1
ATOM 636 O O . SER A 1 79 ? 15.373 0.290 5.818 1.00 83.50 79 SER A O 1
ATOM 638 N N . THR A 1 80 ? 13.594 0.942 4.614 1.00 88.75 80 THR A N 1
ATOM 639 C CA . THR A 1 80 ? 13.208 2.042 5.507 1.00 88.75 80 THR A CA 1
ATOM 640 C C . THR A 1 80 ? 11.847 1.814 6.156 1.00 88.75 80 THR A C 1
ATOM 642 O O . THR A 1 80 ? 10.959 1.164 5.600 1.00 88.75 80 THR A O 1
ATOM 645 N N . ASP A 1 81 ? 11.661 2.395 7.339 1.00 89.88 81 ASP A N 1
ATOM 646 C CA . ASP A 1 81 ? 10.372 2.364 8.032 1.00 89.88 81 ASP A CA 1
ATOM 647 C C . ASP A 1 81 ? 9.305 3.172 7.284 1.00 89.88 81 ASP A C 1
ATOM 649 O O . ASP A 1 81 ? 8.150 2.760 7.239 1.00 89.88 81 ASP A O 1
ATOM 653 N N . SER A 1 82 ? 9.692 4.256 6.604 1.00 88.75 82 SER A N 1
ATOM 654 C CA . SER A 1 82 ? 8.783 5.004 5.728 1.00 88.75 82 SER A CA 1
ATOM 655 C C . SER A 1 82 ? 8.273 4.146 4.562 1.00 88.75 82 SER A C 1
ATOM 657 O O . SER A 1 82 ? 7.079 4.170 4.262 1.00 88.75 82 SER A O 1
ATOM 659 N N . ASP A 1 83 ? 9.139 3.333 3.944 1.00 88.31 83 ASP A N 1
ATOM 660 C CA . ASP A 1 83 ? 8.726 2.395 2.895 1.00 88.31 83 ASP A CA 1
ATOM 661 C C . ASP A 1 83 ? 7.787 1.321 3.443 1.00 88.31 83 ASP A C 1
ATOM 663 O O . ASP A 1 83 ? 6.725 1.099 2.865 1.00 88.31 83 ASP A O 1
ATOM 667 N N . ARG A 1 84 ? 8.117 0.705 4.589 1.00 92.38 84 ARG A N 1
ATOM 668 C CA . ARG A 1 84 ? 7.228 -0.270 5.247 1.00 92.38 84 ARG A CA 1
ATOM 669 C C . ARG A 1 84 ? 5.860 0.330 5.558 1.00 92.38 84 ARG A C 1
ATOM 671 O O . ARG A 1 84 ? 4.842 -0.298 5.277 1.00 92.38 84 ARG A O 1
ATOM 678 N N . ALA A 1 85 ? 5.824 1.540 6.114 1.00 93.56 85 ALA A N 1
ATOM 679 C CA . ALA A 1 85 ? 4.583 2.232 6.449 1.00 93.56 85 ALA A CA 1
ATOM 680 C C . ALA A 1 85 ? 3.720 2.476 5.206 1.00 93.56 85 ALA A C 1
ATOM 682 O O . ALA A 1 85 ? 2.512 2.229 5.233 1.00 93.56 85 ALA A O 1
ATOM 683 N N . PHE A 1 86 ? 4.343 2.913 4.110 1.00 91.06 86 PHE A N 1
ATOM 684 C CA . PHE A 1 86 ? 3.671 3.090 2.829 1.00 91.06 86 PHE A CA 1
ATOM 685 C C . PHE A 1 86 ? 3.131 1.760 2.280 1.00 91.06 86 PHE A C 1
ATOM 687 O O . PHE A 1 86 ? 1.978 1.688 1.866 1.00 91.06 86 PHE A O 1
ATOM 694 N N . ILE A 1 87 ? 3.940 0.700 2.284 1.00 92.44 87 ILE A N 1
ATOM 695 C CA . ILE A 1 87 ? 3.549 -0.600 1.727 1.00 92.44 87 ILE A CA 1
ATOM 696 C C . ILE A 1 87 ? 2.385 -1.200 2.521 1.00 92.44 87 ILE A C 1
ATOM 698 O O . ILE A 1 87 ? 1.412 -1.657 1.928 1.00 92.44 87 ILE A O 1
ATOM 702 N N . TYR A 1 88 ? 2.423 -1.122 3.854 1.00 96.38 88 TYR A N 1
ATOM 703 C CA . TYR A 1 88 ? 1.291 -1.533 4.686 1.00 96.38 88 TYR A CA 1
ATOM 704 C C . TYR A 1 88 ? 0.023 -0.731 4.393 1.00 96.38 88 TYR A C 1
ATOM 706 O O . TYR A 1 88 ? -1.064 -1.302 4.371 1.00 96.38 88 TYR A O 1
ATOM 714 N N . TYR A 1 89 ? 0.145 0.570 4.126 1.00 94.81 89 TYR A N 1
ATOM 715 C CA . TYR A 1 89 ? -0.999 1.384 3.730 1.00 94.81 89 TYR A CA 1
ATOM 716 C C . TYR A 1 89 ? -1.610 0.901 2.406 1.00 94.81 89 TYR A C 1
ATOM 718 O O . TYR A 1 89 ? -2.822 0.724 2.308 1.00 94.81 89 TYR A O 1
ATOM 726 N N . GLU A 1 90 ? -0.791 0.635 1.389 1.00 93.12 90 GLU A N 1
ATOM 727 C CA . GLU A 1 90 ? -1.307 0.152 0.105 1.00 93.12 90 GLU A CA 1
ATOM 728 C C . GLU A 1 90 ? -1.875 -1.274 0.193 1.00 93.12 90 GLU A C 1
ATOM 730 O O . GLU A 1 90 ? -2.920 -1.535 -0.397 1.00 93.12 90 GLU A O 1
ATOM 735 N N . LEU A 1 91 ? -1.288 -2.171 0.996 1.00 95.50 91 LEU A N 1
ATOM 736 C CA . LEU A 1 91 ? -1.876 -3.489 1.281 1.00 95.50 91 LEU A CA 1
ATOM 737 C C . LEU A 1 91 ? -3.256 -3.368 1.941 1.00 95.50 91 LEU A C 1
ATOM 739 O O . LEU A 1 91 ? -4.177 -4.093 1.569 1.00 95.50 91 LEU A O 1
ATOM 743 N N . GLY A 1 92 ? -3.433 -2.416 2.864 1.00 95.88 92 GLY A N 1
ATOM 744 C CA . GLY A 1 92 ? -4.746 -2.092 3.426 1.00 95.88 92 GLY A CA 1
ATOM 745 C C . GLY A 1 92 ? -5.756 -1.719 2.338 1.00 95.88 92 GLY A C 1
ATOM 746 O O . GLY A 1 92 ? -6.850 -2.281 2.284 1.00 95.88 92 GLY A O 1
ATOM 747 N N . ARG A 1 93 ? -5.355 -0.861 1.390 1.00 93.88 93 ARG A N 1
ATOM 748 C CA . ARG A 1 93 ? -6.193 -0.489 0.236 1.00 93.88 93 ARG A CA 1
ATOM 749 C C . ARG A 1 93 ? -6.538 -1.680 -0.656 1.00 93.88 93 ARG A C 1
ATOM 751 O O . ARG A 1 93 ? -7.678 -1.764 -1.107 1.00 93.88 93 ARG A O 1
ATOM 758 N N . VAL A 1 94 ? -5.597 -2.593 -0.904 1.00 94.38 94 VAL A N 1
ATOM 759 C CA . VAL A 1 94 ? -5.867 -3.830 -1.660 1.00 94.38 94 VAL A CA 1
ATOM 760 C C . VAL A 1 94 ? -6.938 -4.664 -0.951 1.00 94.38 94 VAL A C 1
ATOM 762 O O . VAL A 1 94 ? -7.907 -5.086 -1.578 1.00 94.38 94 VAL A O 1
ATOM 765 N N . LYS A 1 95 ? -6.824 -4.843 0.372 1.00 95.31 95 LYS A N 1
ATOM 766 C CA . LYS A 1 95 ? -7.807 -5.607 1.157 1.00 95.31 95 LYS A CA 1
ATOM 767 C C . LYS A 1 95 ? -9.182 -4.966 1.189 1.00 95.31 95 LYS A C 1
ATOM 769 O O . LYS A 1 95 ? -10.172 -5.687 1.090 1.00 95.31 95 LYS A O 1
ATOM 774 N N . TRP A 1 96 ? -9.243 -3.641 1.249 1.00 92.00 96 TRP A N 1
ATOM 775 C CA . TRP A 1 96 ? -10.496 -2.907 1.118 1.00 92.00 96 TRP A CA 1
ATOM 776 C C . TRP A 1 96 ? -11.182 -3.182 -0.229 1.00 92.00 96 TRP A C 1
ATOM 778 O O . TRP A 1 96 ? -12.367 -3.509 -0.256 1.00 92.00 96 TRP A O 1
ATOM 788 N N . GLN A 1 97 ? -10.431 -3.138 -1.337 1.00 90.00 97 GLN A N 1
ATOM 789 C CA . GLN A 1 97 ? -10.957 -3.443 -2.677 1.00 90.00 97 GLN A CA 1
ATOM 790 C C . GLN A 1 97 ? -11.430 -4.898 -2.814 1.00 90.00 97 GLN A C 1
ATOM 792 O O . GLN A 1 97 ? -12.418 -5.169 -3.489 1.00 90.00 97 GLN A O 1
ATOM 797 N N . GLN A 1 98 ? -10.766 -5.833 -2.130 1.00 90.25 98 GLN A N 1
ATOM 798 C CA . GLN A 1 98 ? -11.179 -7.239 -2.052 1.00 90.25 98 GLN A CA 1
ATOM 799 C C . GLN A 1 98 ? -12.345 -7.484 -1.063 1.00 90.25 98 GLN A C 1
ATOM 801 O O . GLN A 1 98 ? -12.755 -8.631 -0.889 1.00 90.25 98 GLN A O 1
ATOM 806 N N . GLY A 1 99 ? -12.856 -6.457 -0.369 1.00 90.38 99 GLY A N 1
ATOM 807 C CA . GLY A 1 99 ? -13.912 -6.583 0.648 1.00 90.38 99 GLY A CA 1
ATOM 808 C C . GLY A 1 99 ? -13.468 -7.244 1.963 1.00 90.38 99 GLY A C 1
ATOM 809 O O . GLY A 1 99 ? -14.298 -7.608 2.793 1.00 90.38 99 GLY A O 1
ATOM 810 N N . GLN A 1 100 ? -12.162 -7.419 2.177 1.00 93.25 100 GLN A N 1
ATOM 811 C CA . GLN A 1 100 ? -11.581 -8.074 3.354 1.00 93.25 100 GLN A CA 1
ATOM 812 C C . GLN A 1 100 ? -11.282 -7.050 4.464 1.00 93.25 100 GLN A C 1
ATOM 814 O O . GLN A 1 100 ? -10.122 -6.817 4.815 1.00 93.25 100 GLN A O 1
ATOM 819 N N . TYR A 1 101 ? -12.331 -6.447 5.028 1.00 92.00 101 TYR A N 1
ATOM 820 C CA . TYR A 1 101 ? -12.228 -5.308 5.955 1.00 92.00 101 TYR A CA 1
ATOM 821 C C . TYR A 1 101 ? -11.439 -5.597 7.250 1.00 92.00 101 TYR A C 1
ATOM 823 O O . TYR A 1 101 ? -10.712 -4.740 7.743 1.00 92.00 101 TYR A O 1
ATOM 831 N N . GLU A 1 102 ? -11.478 -6.823 7.784 1.00 92.25 102 GLU A N 1
ATOM 832 C CA . GLU A 1 102 ? -10.665 -7.187 8.963 1.00 92.25 102 GLU A CA 1
ATOM 833 C C . GLU A 1 102 ? -9.155 -7.135 8.672 1.00 92.25 102 GLU A C 1
ATOM 835 O O . GLU A 1 102 ? -8.348 -6.656 9.479 1.00 92.25 102 GLU A O 1
ATOM 840 N N . LYS A 1 103 ? -8.754 -7.608 7.484 1.00 94.00 103 LYS A N 1
ATOM 841 C CA . LYS A 1 103 ? -7.349 -7.583 7.062 1.00 94.00 103 LYS A CA 1
ATOM 842 C C . LYS A 1 103 ? -6.909 -6.174 6.686 1.00 94.00 103 LYS A C 1
ATOM 844 O O . LYS A 1 103 ? -5.774 -5.810 6.982 1.00 94.00 103 LYS A O 1
ATOM 849 N N . GLU A 1 104 ? -7.793 -5.388 6.073 1.00 95.31 104 GLU A N 1
ATOM 850 C CA . GLU A 1 104 ? -7.573 -3.958 5.828 1.00 95.31 104 GLU A CA 1
ATOM 851 C C . GLU A 1 104 ? -7.186 -3.238 7.126 1.00 95.31 104 GLU A C 1
ATOM 853 O O . GLU A 1 104 ? -6.123 -2.615 7.173 1.00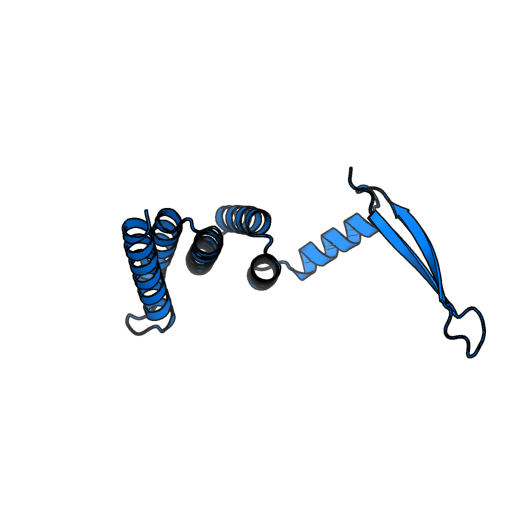 95.31 104 GLU A O 1
ATOM 858 N N . ILE A 1 105 ? -7.999 -3.369 8.183 1.00 95.56 105 ILE A N 1
ATOM 859 C CA . ILE A 1 105 ? -7.745 -2.729 9.484 1.00 95.56 105 ILE A CA 1
ATOM 860 C C . ILE A 1 105 ? -6.374 -3.142 10.018 1.00 95.56 105 ILE A C 1
ATOM 862 O O . ILE A 1 105 ? -5.564 -2.286 10.365 1.00 95.56 105 ILE A O 1
ATOM 866 N N . THR A 1 106 ? -6.069 -4.442 9.989 1.00 96.69 106 THR A N 1
ATOM 867 C CA . THR A 1 106 ? -4.777 -4.971 10.454 1.00 96.69 106 THR A CA 1
ATOM 868 C C . THR A 1 106 ? -3.591 -4.320 9.730 1.00 96.69 106 THR A C 1
ATOM 870 O O . THR A 1 106 ? -2.567 -4.008 10.343 1.00 96.69 106 THR A O 1
ATOM 873 N N . PHE A 1 107 ? -3.690 -4.118 8.414 1.00 97.62 107 PHE A N 1
ATOM 874 C CA . PHE A 1 107 ? -2.628 -3.479 7.638 1.00 97.62 107 PHE A CA 1
ATOM 875 C C . PHE A 1 107 ? -2.530 -1.974 7.903 1.00 97.62 107 PHE A C 1
ATOM 877 O O . PHE A 1 107 ? -1.422 -1.453 8.059 1.00 97.62 107 PHE A O 1
ATOM 884 N N . TYR A 1 108 ? -3.657 -1.278 8.041 1.00 96.75 108 TYR A N 1
ATOM 885 C CA . TYR A 1 108 ? -3.646 0.134 8.408 1.00 96.75 108 TYR A CA 1
ATOM 886 C C . TYR A 1 108 ? -3.114 0.386 9.817 1.00 96.75 108 TYR A C 1
ATOM 888 O O . TYR A 1 108 ? -2.347 1.326 9.993 1.00 96.75 108 TYR A O 1
ATOM 896 N N . GLU A 1 109 ? -3.400 -0.473 10.793 1.00 96.69 109 GLU A N 1
ATOM 897 C CA . GLU A 1 109 ? -2.816 -0.379 12.138 1.00 96.69 109 GLU A CA 1
ATOM 898 C C . GLU A 1 109 ? -1.292 -0.566 12.120 1.00 96.69 109 GLU A C 1
ATOM 900 O O . GLU A 1 109 ? -0.559 0.154 12.804 1.00 96.69 109 GLU A O 1
ATOM 905 N N . LYS A 1 110 ? -0.781 -1.489 11.291 1.00 96.75 110 LYS A N 1
ATOM 906 C CA . LYS A 1 110 ? 0.670 -1.648 11.081 1.00 96.75 110 LYS A CA 1
ATOM 907 C C . LYS A 1 110 ? 1.293 -0.391 10.476 1.00 96.75 110 LYS A C 1
ATOM 909 O O . LYS A 1 110 ? 2.358 0.029 10.929 1.00 96.75 110 LYS A O 1
ATOM 914 N N . SER A 1 111 ? 0.637 0.214 9.484 1.00 96.44 111 SER A N 1
ATOM 915 C CA . SER A 1 111 ? 1.077 1.481 8.886 1.00 96.44 111 SER A CA 1
ATOM 916 C C . SER A 1 111 ? 1.056 2.624 9.905 1.00 96.44 111 SER A C 1
ATOM 918 O O . SER A 1 111 ? 2.042 3.351 10.041 1.00 96.44 111 SER A O 1
ATOM 920 N N . LEU A 1 112 ? -0.030 2.738 10.674 1.00 96.00 112 LEU A N 1
ATOM 921 C CA . LEU A 1 112 ? -0.233 3.761 11.696 1.00 96.00 112 LEU A CA 1
ATOM 922 C C . LEU A 1 112 ? 0.877 3.722 12.745 1.00 96.00 112 LEU A C 1
ATOM 924 O O . LEU A 1 112 ? 1.546 4.724 12.967 1.00 96.00 112 LEU A O 1
ATOM 928 N N . LYS A 1 113 ? 1.154 2.540 13.304 1.00 96.00 113 LYS A N 1
ATOM 929 C CA . LYS A 1 113 ? 2.174 2.346 14.345 1.00 96.00 113 LYS A CA 1
ATOM 930 C C . LYS A 1 113 ? 3.577 2.786 13.919 1.00 96.00 113 LYS A C 1
ATOM 932 O O . LYS A 1 113 ? 4.402 3.124 14.770 1.00 96.00 113 LYS A O 1
ATOM 937 N N . ILE A 1 114 ? 3.886 2.715 12.625 1.00 95.81 114 ILE A N 1
ATOM 938 C CA . ILE A 1 114 ? 5.160 3.203 12.092 1.00 95.81 114 ILE A CA 1
ATOM 939 C C . ILE A 1 114 ? 5.083 4.714 11.862 1.00 95.81 114 ILE A C 1
ATOM 941 O O . ILE A 1 114 ? 5.970 5.440 12.309 1.00 95.81 114 ILE A O 1
ATOM 945 N N . ASN A 1 115 ? 4.013 5.193 11.223 1.00 94.31 115 ASN A N 1
ATOM 946 C CA . ASN A 1 115 ? 3.813 6.611 10.928 1.00 94.31 115 ASN A CA 1
ATOM 947 C C . ASN A 1 115 ? 3.763 7.484 12.193 1.00 94.31 115 ASN A C 1
ATOM 949 O O . ASN A 1 115 ? 4.341 8.562 12.194 1.00 94.31 115 ASN A O 1
ATOM 953 N N . GLU A 1 116 ? 3.192 7.004 13.298 1.00 93.75 116 GLU A N 1
ATOM 954 C CA . GLU A 1 116 ? 3.183 7.714 14.589 1.00 93.75 116 GLU A CA 1
ATOM 955 C C . GLU A 1 116 ? 4.580 7.919 15.191 1.00 93.75 116 GLU A C 1
ATOM 957 O O . GLU A 1 116 ? 4.773 8.799 16.026 1.00 93.75 116 GLU A O 1
ATOM 962 N N . LYS A 1 117 ? 5.569 7.115 14.780 1.00 93.69 117 LYS A N 1
ATOM 963 C CA . LYS A 1 117 ? 6.959 7.249 15.239 1.00 93.69 117 LYS A CA 1
ATOM 964 C C . LYS A 1 117 ? 7.783 8.189 14.370 1.00 93.69 117 LYS A C 1
ATOM 966 O O . LYS A 1 117 ? 8.752 8.758 14.864 1.00 93.69 117 LYS A O 1
ATOM 971 N N . ILE A 1 118 ? 7.453 8.285 13.082 1.00 93.81 118 ILE A N 1
ATOM 972 C CA . ILE A 1 118 ? 8.262 9.014 12.093 1.00 93.81 118 ILE A CA 1
ATOM 973 C C . ILE A 1 118 ? 7.649 10.362 11.692 1.00 93.81 118 ILE A C 1
ATOM 975 O O . ILE A 1 118 ? 8.373 11.217 11.188 1.00 93.81 118 ILE A O 1
ATOM 979 N N . LEU A 1 119 ? 6.345 10.561 11.904 1.00 92.06 119 LEU A N 1
ATOM 980 C CA . LEU A 1 119 ? 5.614 11.777 11.544 1.00 92.06 119 LEU A CA 1
ATOM 981 C C . LEU A 1 119 ? 5.208 12.575 12.785 1.00 92.06 119 LEU A C 1
ATOM 983 O O . LEU A 1 119 ? 5.101 12.054 13.894 1.00 92.06 119 LEU A O 1
ATOM 987 N N . SER A 1 120 ? 4.939 13.864 12.582 1.00 90.00 120 SER A N 1
ATOM 988 C CA . SER A 1 120 ? 4.317 14.697 13.612 1.00 90.00 120 SER A CA 1
ATOM 989 C C . SER A 1 120 ? 2.856 14.292 13.840 1.00 90.00 120 SER A C 1
ATOM 991 O O . SER A 1 120 ? 2.182 13.847 12.915 1.00 90.00 120 SER A O 1
ATOM 993 N N . THR A 1 121 ? 2.327 14.515 15.041 1.00 84.00 121 THR A N 1
ATOM 994 C CA . THR A 1 121 ? 0.949 14.133 15.407 1.00 84.00 121 THR A CA 1
ATOM 995 C C . THR A 1 121 ? -0.141 14.783 14.549 1.00 84.00 121 THR A C 1
ATOM 997 O O . THR A 1 121 ? -1.229 14.230 14.436 1.00 84.00 121 THR A O 1
ATOM 1000 N N . ASN A 1 122 ? 0.142 15.929 13.923 1.00 86.44 122 ASN A N 1
ATOM 1001 C CA . ASN A 1 122 ? -0.788 16.643 13.041 1.00 86.44 122 ASN A CA 1
ATOM 1002 C C . ASN A 1 122 ? -0.582 16.314 11.552 1.00 86.44 122 ASN A C 1
ATOM 1004 O O . ASN A 1 122 ? -1.079 17.037 10.687 1.00 86.44 122 ASN A O 1
ATOM 1008 N N . ASP A 1 123 ? 0.183 15.268 11.236 1.00 91.38 123 ASP A N 1
ATOM 1009 C CA . ASP A 1 123 ? 0.449 14.901 9.852 1.00 91.38 123 ASP A CA 1
ATOM 1010 C C . ASP A 1 123 ? -0.837 14.406 9.150 1.00 91.38 123 ASP A C 1
ATOM 1012 O O . ASP A 1 123 ? -1.538 13.528 9.675 1.00 91.38 123 ASP A O 1
ATOM 1016 N N . PRO A 1 124 ? -1.166 14.930 7.953 1.00 91.00 124 PRO A N 1
ATOM 1017 C CA . PRO A 1 124 ? -2.333 14.497 7.187 1.00 91.00 124 PRO A CA 1
ATOM 1018 C C . PRO A 1 124 ? -2.379 12.990 6.901 1.00 91.00 124 PRO A C 1
ATOM 1020 O O . PRO A 1 124 ? -3.469 12.431 6.769 1.00 91.00 124 PRO A O 1
ATOM 1023 N N . ILE A 1 125 ? -1.226 12.315 6.826 1.00 90.38 125 ILE A N 1
ATOM 1024 C CA . ILE A 1 125 ? -1.139 10.865 6.602 1.00 90.38 125 ILE A CA 1
ATOM 1025 C C . ILE A 1 125 ? -1.786 10.107 7.765 1.00 90.38 125 ILE A C 1
ATOM 1027 O O . ILE A 1 125 ? -2.551 9.173 7.527 1.00 90.38 125 ILE A O 1
ATOM 1031 N N . LEU A 1 126 ? -1.549 10.528 9.013 1.00 91.25 126 LEU A N 1
ATOM 1032 C CA . LEU A 1 126 ? -2.167 9.902 10.188 1.00 91.25 126 LEU A CA 1
ATOM 1033 C C . LEU A 1 126 ? -3.689 10.040 10.130 1.00 91.25 126 LEU A C 1
ATOM 1035 O O . LEU A 1 126 ? -4.412 9.063 10.314 1.00 91.25 126 LEU A O 1
ATOM 1039 N N . SER A 1 127 ? -4.172 11.235 9.781 1.00 92.06 127 SER A N 1
ATOM 1040 C CA . SER A 1 127 ? -5.609 11.504 9.638 1.00 92.06 127 SER A CA 1
ATOM 1041 C C . SER A 1 127 ? -6.252 10.625 8.561 1.00 92.06 127 SER A C 1
ATOM 1043 O O . SER A 1 127 ? -7.341 10.090 8.763 1.00 92.06 127 SER A O 1
ATOM 1045 N N . ALA A 1 128 ? -5.571 10.428 7.428 1.00 93.06 128 ALA A N 1
ATOM 1046 C CA . ALA A 1 128 ? -6.044 9.548 6.364 1.00 93.06 128 ALA A CA 1
ATOM 1047 C C . ALA A 1 128 ? -6.137 8.082 6.820 1.00 93.06 128 ALA A C 1
ATOM 1049 O O . ALA A 1 128 ? -7.130 7.416 6.529 1.00 93.06 128 ALA A O 1
ATOM 1050 N N . ILE A 1 129 ? -5.146 7.589 7.571 1.00 93.12 129 ILE A N 1
ATOM 1051 C CA . ILE A 1 129 ? -5.154 6.215 8.092 1.00 93.12 129 ILE A CA 1
ATOM 1052 C C . ILE A 1 129 ? -6.306 6.012 9.083 1.00 93.12 129 ILE A C 1
ATOM 1054 O O . ILE A 1 129 ? -7.065 5.053 8.940 1.00 93.12 129 ILE A O 1
ATOM 1058 N N . TYR A 1 130 ? -6.489 6.934 10.033 1.00 93.94 130 TYR A N 1
ATOM 1059 C CA . TYR A 1 130 ? -7.609 6.885 10.979 1.00 93.94 130 TYR A CA 1
ATOM 1060 C C . TYR A 1 130 ? -8.969 6.885 10.268 1.00 93.94 130 TYR A C 1
ATOM 1062 O O . TYR A 1 130 ? -9.842 6.085 10.607 1.00 93.94 130 TYR A O 1
ATOM 1070 N N . ASN A 1 131 ? -9.136 7.730 9.247 1.00 94.50 131 ASN A N 1
ATOM 1071 C CA . ASN A 1 131 ? -10.369 7.784 8.463 1.00 94.50 131 ASN A CA 1
ATOM 1072 C C . ASN A 1 131 ? -10.648 6.469 7.723 1.00 94.50 131 ASN A C 1
ATOM 1074 O O . ASN A 1 131 ? -11.789 6.009 7.716 1.00 94.50 131 ASN A O 1
ATOM 1078 N N . ASN A 1 132 ? -9.628 5.842 7.132 1.00 94.19 132 ASN A N 1
ATOM 1079 C CA . ASN A 1 132 ? -9.811 4.572 6.432 1.00 94.19 132 ASN A CA 1
ATOM 1080 C C . ASN A 1 132 ? -10.172 3.436 7.402 1.00 94.19 132 ASN A C 1
ATOM 1082 O O . ASN A 1 132 ? -11.076 2.660 7.112 1.00 94.19 132 ASN A O 1
ATOM 1086 N N . ILE A 1 133 ? -9.549 3.379 8.586 1.00 95.00 133 ILE A N 1
ATOM 1087 C CA . ILE A 1 133 ? -9.920 2.409 9.632 1.00 95.00 133 ILE A CA 1
ATOM 1088 C C . ILE A 1 133 ? -11.380 2.613 10.069 1.00 95.00 133 ILE A C 1
ATOM 1090 O O . ILE A 1 133 ? -12.133 1.648 10.198 1.00 95.00 133 ILE A O 1
ATOM 1094 N N . ALA A 1 134 ? -11.816 3.859 10.270 1.00 93.00 134 ALA A N 1
ATOM 1095 C CA . ALA A 1 134 ? -13.204 4.151 10.625 1.00 93.00 134 ALA A CA 1
ATOM 1096 C C . ALA A 1 134 ? -14.188 3.706 9.525 1.00 93.00 134 ALA A C 1
ATOM 1098 O O . ALA A 1 134 ? -15.230 3.116 9.824 1.00 93.00 134 ALA A O 1
ATOM 1099 N N . LEU A 1 135 ? -13.836 3.935 8.255 1.00 93.19 135 LEU A N 1
ATOM 1100 C CA . LEU A 1 135 ? -14.621 3.487 7.104 1.00 93.19 135 LEU A CA 1
ATOM 1101 C C . LEU A 1 135 ? -14.701 1.954 7.029 1.00 93.19 135 LEU A C 1
ATOM 1103 O O . LEU A 1 135 ? -15.770 1.413 6.747 1.00 93.19 135 LEU A O 1
ATOM 1107 N N . ALA A 1 136 ? -13.610 1.251 7.336 1.00 93.31 136 ALA A N 1
ATOM 1108 C CA . ALA A 1 136 ? -13.577 -0.207 7.417 1.00 93.31 136 ALA A CA 1
ATOM 1109 C C . ALA A 1 136 ? -14.579 -0.741 8.452 1.00 93.31 136 ALA A C 1
ATOM 1111 O O . ALA A 1 136 ? -15.416 -1.590 8.137 1.00 93.31 136 ALA A O 1
ATOM 1112 N N . TYR A 1 137 ? -14.570 -0.178 9.667 1.00 90.44 137 TYR A N 1
ATOM 1113 C CA . TYR A 1 137 ? -15.532 -0.536 10.714 1.00 90.44 137 TYR A CA 1
ATOM 1114 C C . TYR A 1 137 ? -16.980 -0.235 10.312 1.00 90.44 137 TYR A C 1
ATOM 1116 O O . TYR A 1 137 ? -17.877 -1.037 10.586 1.00 90.44 137 TYR A O 1
ATOM 1124 N N . GLN A 1 138 ? -17.225 0.891 9.634 1.00 90.38 138 GLN A N 1
ATOM 1125 C CA . GLN A 1 138 ? -18.550 1.218 9.106 1.00 90.38 138 GLN A CA 1
ATOM 1126 C C . GLN A 1 138 ? -19.018 0.174 8.083 1.00 90.38 138 GLN A C 1
ATOM 1128 O O . GLN A 1 138 ? -20.165 -0.273 8.154 1.00 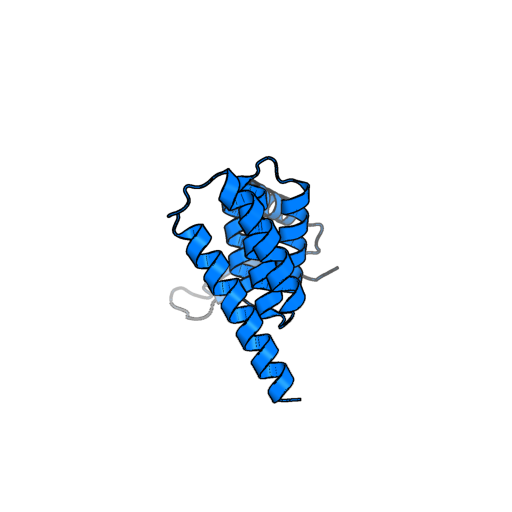90.38 138 GLN A O 1
ATOM 1133 N N . ASN A 1 139 ? -18.142 -0.240 7.166 1.00 88.62 139 ASN A N 1
ATOM 1134 C CA . ASN A 1 139 ? -18.459 -1.246 6.154 1.00 88.62 139 ASN A CA 1
ATOM 1135 C C . ASN A 1 139 ? -18.714 -2.622 6.781 1.00 88.62 139 ASN A C 1
ATOM 1137 O O . ASN A 1 139 ? -19.686 -3.277 6.410 1.00 88.62 139 ASN A O 1
ATOM 1141 N N . MET A 1 140 ? -17.937 -3.028 7.791 1.00 85.81 140 MET A N 1
ATOM 1142 C CA . MET A 1 140 ? -18.199 -4.257 8.555 1.00 85.81 140 MET A CA 1
ATOM 1143 C C . MET A 1 140 ? -19.549 -4.211 9.277 1.00 85.81 140 MET A C 1
ATOM 1145 O O . MET A 1 140 ? -20.321 -5.166 9.212 1.00 85.81 140 MET A O 1
ATOM 1149 N N . GLY A 1 141 ? -19.869 -3.096 9.940 1.00 81.25 141 GLY A N 1
ATOM 1150 C CA . GLY A 1 141 ? -21.149 -2.919 10.629 1.00 81.25 141 GLY A CA 1
ATOM 1151 C C . GLY A 1 141 ? -22.347 -2.855 9.675 1.00 81.25 141 GLY A C 1
ATOM 1152 O O . GLY A 1 141 ? -23.441 -3.285 10.036 1.00 81.25 141 GLY A O 1
ATOM 1153 N N . GLY A 1 142 ? -22.153 -2.336 8.460 1.00 72.12 142 GLY A N 1
ATOM 1154 C CA . GLY A 1 142 ? -23.141 -2.379 7.383 1.00 72.12 142 GLY A CA 1
ATOM 1155 C C . GLY A 1 142 ? -23.334 -3.790 6.824 1.00 72.12 142 GLY A C 1
ATOM 1156 O O . GLY A 1 142 ? -24.469 -4.221 6.650 1.00 72.12 142 GLY A O 1
ATOM 1157 N N . TYR A 1 143 ? -22.241 -4.529 6.622 1.00 59.56 143 TYR A N 1
ATOM 1158 C CA . TYR A 1 143 ? -22.259 -5.913 6.149 1.00 59.56 143 TYR A CA 1
ATOM 1159 C C . TYR A 1 143 ? -22.956 -6.852 7.144 1.00 59.56 143 TYR A C 1
ATOM 1161 O O . TYR A 1 143 ? -23.842 -7.606 6.759 1.00 59.56 143 TYR A O 1
ATOM 1169 N N . LEU A 1 144 ? -22.646 -6.736 8.441 1.00 59.47 144 LEU A N 1
ATOM 1170 C CA . LEU A 1 144 ? -23.304 -7.508 9.507 1.00 59.47 144 LEU A CA 1
ATOM 1171 C C . LEU A 1 144 ? -24.805 -7.214 9.643 1.00 59.47 144 LEU A C 1
ATOM 1173 O O . LEU A 1 144 ? -25.536 -8.049 10.157 1.00 59.47 144 LEU A O 1
ATOM 1177 N N . LYS A 1 145 ? -25.268 -6.031 9.220 1.00 52.03 145 LYS A N 1
ATOM 1178 C CA . LYS A 1 145 ? -26.699 -5.680 9.197 1.00 52.03 145 LYS A CA 1
ATOM 1179 C C . LYS A 1 145 ? -27.424 -6.166 7.941 1.00 52.03 145 LYS A C 1
ATOM 1181 O O . LYS A 1 145 ? -28.651 -6.172 7.939 1.00 52.03 145 LYS A O 1
ATOM 1186 N N . ALA A 1 146 ? -26.692 -6.473 6.872 1.00 51.72 146 ALA A N 1
ATOM 1187 C CA . ALA A 1 146 ? -27.247 -6.919 5.596 1.00 51.72 146 ALA A CA 1
ATOM 1188 C C . ALA A 1 146 ? -27.370 -8.452 5.491 1.00 51.72 146 ALA A C 1
ATOM 1190 O O . ALA A 1 146 ? -28.113 -8.926 4.632 1.00 51.72 146 ALA A O 1
ATOM 1191 N N . LEU A 1 147 ? -26.636 -9.192 6.330 1.00 50.84 147 LEU A N 1
ATOM 1192 C CA . LEU A 1 147 ? -26.657 -10.654 6.450 1.00 50.84 147 LEU A CA 1
ATOM 1193 C C . LEU A 1 147 ? -27.795 -11.129 7.368 1.00 50.84 147 LEU A C 1
ATOM 1195 O O . LEU A 1 147 ? -28.403 -12.171 7.039 1.00 50.84 147 LEU A O 1
#